Protein AF-A0A965AUA2-F1 (afdb_monomer_lite)

Structure (mmCIF, N/CA/C/O backbone):
data_AF-A0A965AUA2-F1
#
_entry.id   AF-A0A965AUA2-F1
#
loop_
_atom_site.group_PDB
_atom_site.id
_atom_site.type_symbol
_atom_site.label_atom_id
_atom_site.label_alt_id
_atom_site.label_comp_id
_atom_site.label_asym_id
_atom_site.label_entity_id
_atom_site.label_seq_id
_atom_site.pdbx_PDB_ins_code
_atom_site.Cartn_x
_atom_site.Cartn_y
_atom_site.Cartn_z
_atom_site.occupancy
_atom_site.B_iso_or_equiv
_atom_site.auth_seq_id
_atom_site.auth_comp_id
_atom_site.auth_asym_id
_atom_site.auth_atom_id
_atom_site.pdbx_PDB_model_num
ATOM 1 N N . MET A 1 1 ? -45.020 -6.245 -20.121 1.00 50.78 1 MET A N 1
ATOM 2 C CA . MET A 1 1 ? -44.442 -6.596 -18.803 1.00 50.78 1 MET A CA 1
ATOM 3 C C . MET A 1 1 ? -43.355 -5.578 -18.475 1.00 50.78 1 MET A C 1
ATOM 5 O O . MET A 1 1 ? -42.366 -5.515 -19.195 1.00 50.78 1 MET A O 1
ATOM 9 N N . SER A 1 2 ? -43.580 -4.700 -17.493 1.00 60.94 2 SER A N 1
ATOM 10 C CA . S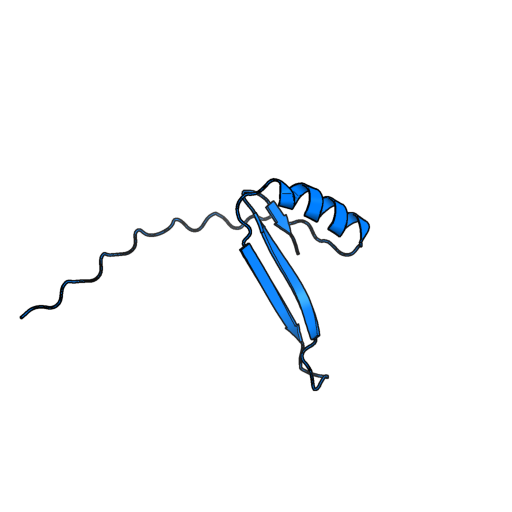ER A 1 2 ? -42.656 -3.605 -17.151 1.00 60.94 2 SER A CA 1
ATOM 11 C C . SER A 1 2 ? -41.521 -4.125 -16.268 1.00 60.94 2 SER A C 1
ATOM 13 O O . SER A 1 2 ? -41.787 -4.720 -15.227 1.00 60.94 2 SER A O 1
ATOM 15 N N . ARG A 1 3 ? -40.262 -3.902 -16.669 1.00 58.28 3 ARG A N 1
ATOM 16 C CA . ARG A 1 3 ? -39.078 -4.251 -15.864 1.00 58.28 3 ARG A CA 1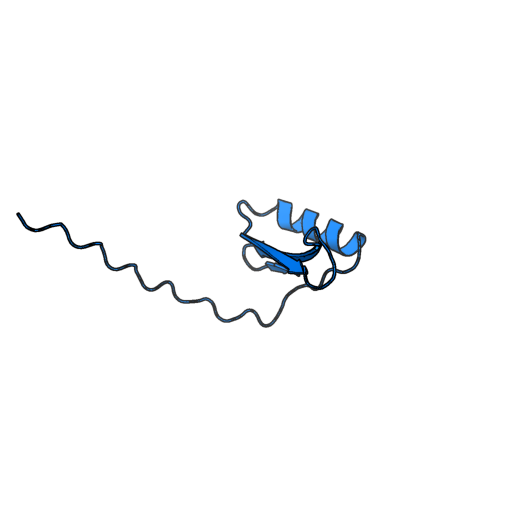
ATOM 17 C C . ARG A 1 3 ? -39.086 -3.458 -14.544 1.00 58.28 3 ARG A C 1
ATOM 19 O O . ARG A 1 3 ? -39.417 -2.268 -14.575 1.00 58.28 3 ARG A O 1
ATOM 26 N N . PRO A 1 4 ? -38.717 -4.062 -13.401 1.00 64.25 4 PRO A N 1
ATOM 27 C CA . PRO A 1 4 ? -38.622 -3.334 -12.141 1.00 64.25 4 PRO A CA 1
ATOM 28 C C . PRO A 1 4 ? -37.500 -2.289 -12.227 1.00 64.25 4 PRO A C 1
ATOM 30 O O . PRO A 1 4 ? -36.403 -2.562 -12.717 1.00 64.25 4 PRO A O 1
ATOM 33 N N . ARG A 1 5 ? -37.793 -1.059 -11.787 1.00 66.06 5 ARG A N 1
ATOM 34 C CA . ARG A 1 5 ? -36.823 0.042 -11.756 1.00 66.06 5 ARG A CA 1
ATOM 35 C C . ARG A 1 5 ? -35.774 -0.240 -10.677 1.00 66.06 5 ARG A C 1
ATOM 37 O O . ARG A 1 5 ? -36.129 -0.500 -9.532 1.00 66.06 5 ARG A O 1
ATOM 44 N N . ARG A 1 6 ? -34.492 -0.153 -11.051 1.00 67.19 6 ARG A N 1
ATOM 45 C CA . ARG A 1 6 ? -33.341 -0.222 -10.136 1.00 67.19 6 ARG A CA 1
ATOM 46 C C . AR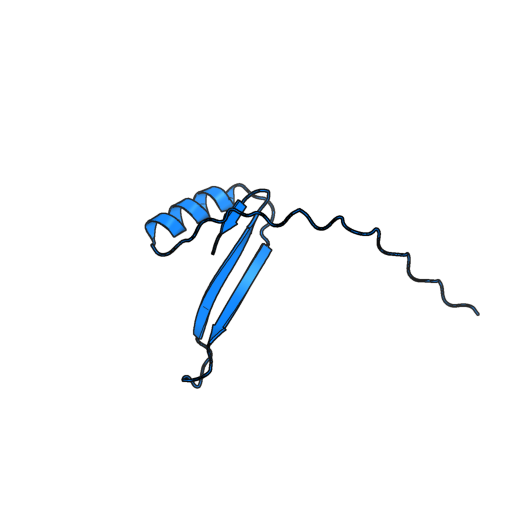G A 1 6 ? -33.547 0.787 -8.991 1.00 67.19 6 ARG A C 1
ATOM 48 O O . ARG A 1 6 ? -33.855 1.946 -9.290 1.00 67.19 6 ARG A O 1
ATOM 55 N N . PRO A 1 7 ? -33.411 0.386 -7.714 1.00 63.06 7 PRO A N 1
ATOM 56 C CA . PRO A 1 7 ? -33.547 1.317 -6.602 1.00 63.06 7 PRO A CA 1
ATOM 57 C C . PRO A 1 7 ? -32.499 2.426 -6.742 1.00 63.06 7 PRO A C 1
ATOM 59 O O . PRO A 1 7 ? -31.345 2.162 -7.087 1.00 63.06 7 PRO A O 1
ATOM 62 N N . LYS A 1 8 ? -32.920 3.679 -6.534 1.00 59.62 8 LYS A N 1
ATOM 63 C CA . LYS A 1 8 ? -32.018 4.835 -6.546 1.00 59.62 8 LYS A CA 1
ATOM 64 C C . LYS A 1 8 ? -31.013 4.640 -5.411 1.00 59.62 8 LYS A C 1
ATOM 66 O O . LYS A 1 8 ? -31.417 4.591 -4.253 1.00 59.62 8 LYS A O 1
ATOM 71 N N . SER A 1 9 ? -29.733 4.497 -5.749 1.00 64.25 9 SER A N 1
ATOM 72 C CA . SER A 1 9 ? -28.647 4.458 -4.771 1.00 64.25 9 SER A CA 1
ATOM 73 C C . SER A 1 9 ? -28.750 5.696 -3.886 1.00 64.25 9 SER A C 1
ATOM 75 O O . SER A 1 9 ? -28.745 6.817 -4.403 1.00 64.25 9 SER A O 1
ATOM 77 N N . ALA A 1 10 ? -28.878 5.499 -2.572 1.00 62.69 10 ALA A N 1
ATOM 78 C CA . ALA A 1 10 ? -28.741 6.583 -1.614 1.00 62.69 10 ALA A CA 1
ATOM 79 C C . ALA A 1 10 ? -27.416 7.299 -1.906 1.00 62.69 10 ALA A C 1
ATOM 81 O O . ALA A 1 10 ? -26.385 6.649 -2.081 1.00 62.69 10 ALA A O 1
ATOM 82 N N . SER A 1 11 ? -27.465 8.623 -2.046 1.00 60.50 11 SER A N 1
ATOM 83 C CA . SER A 1 11 ? -26.280 9.440 -2.285 1.00 60.50 11 SER A CA 1
ATOM 84 C C . SER A 1 11 ? -25.357 9.284 -1.082 1.00 60.50 11 SER A C 1
ATOM 86 O O . SER A 1 11 ? -25.581 9.914 -0.050 1.00 60.50 11 SER A O 1
ATOM 88 N N . VAL A 1 12 ? -24.348 8.420 -1.195 1.00 64.19 12 VAL A N 1
ATOM 89 C CA . VAL A 1 12 ? -23.277 8.315 -0.205 1.00 64.19 12 VAL A CA 1
ATOM 90 C C . VAL A 1 12 ? -22.649 9.700 -0.118 1.00 64.19 12 VAL A C 1
ATOM 92 O O . VAL A 1 12 ? -22.130 10.224 -1.106 1.00 64.19 12 VAL A O 1
ATOM 95 N N . LYS A 1 13 ? -22.780 10.343 1.043 1.00 51.53 13 LYS A N 1
ATOM 96 C CA . LYS A 1 13 ? -22.149 11.631 1.317 1.00 51.53 13 LYS A CA 1
ATOM 97 C C . LYS A 1 13 ? -20.646 11.393 1.194 1.00 51.53 13 LYS A C 1
ATOM 99 O O . LYS A 1 13 ? -20.088 10.686 2.026 1.00 51.53 13 LYS A O 1
ATOM 104 N N . ARG A 1 14 ? -20.020 11.906 0.127 1.00 57.19 14 ARG A N 1
ATOM 105 C CA . ARG A 1 14 ? -18.562 11.841 -0.039 1.00 57.19 14 ARG A CA 1
ATOM 106 C C . ARG A 1 14 ? -17.947 12.420 1.238 1.00 57.19 14 ARG A C 1
ATOM 108 O O . ARG A 1 14 ? -18.255 13.578 1.540 1.00 57.19 14 ARG A O 1
ATOM 115 N N . PRO A 1 15 ? -17.169 11.644 2.013 1.00 58.81 15 PRO A N 1
ATOM 116 C CA . PRO A 1 15 ? -16.457 12.213 3.143 1.00 58.81 15 PRO A CA 1
ATOM 117 C C . PRO A 1 15 ? -15.602 13.378 2.633 1.00 58.81 15 PRO A C 1
ATOM 119 O O . PRO A 1 15 ? -15.120 13.357 1.496 1.00 58.81 15 PRO A O 1
ATOM 122 N N . ALA A 1 16 ? -15.509 14.434 3.444 1.00 58.97 16 ALA A N 1
ATOM 123 C CA . ALA A 1 16 ? -14.619 15.552 3.167 1.00 58.97 16 ALA A CA 1
ATOM 124 C C . ALA A 1 16 ? -13.213 14.997 2.917 1.00 58.97 16 ALA A C 1
ATOM 126 O O . ALA A 1 16 ? -12.808 14.061 3.604 1.00 58.97 16 ALA A O 1
ATOM 127 N N . THR A 1 17 ? -12.509 15.533 1.919 1.00 58.81 17 THR A N 1
ATOM 128 C CA . THR A 1 17 ? -11.137 15.130 1.603 1.00 58.81 17 THR A CA 1
ATOM 129 C C . THR A 1 17 ? -10.315 15.200 2.889 1.00 58.81 17 THR A C 1
ATOM 131 O O . THR A 1 17 ? -10.224 16.294 3.455 1.00 58.81 17 THR A O 1
ATOM 134 N N . PRO A 1 18 ? -9.758 14.088 3.396 1.00 58.31 18 PRO A N 1
ATOM 135 C CA . PRO A 1 18 ? -8.818 14.183 4.495 1.00 58.31 18 PRO A CA 1
ATOM 136 C C . PRO A 1 18 ? -7.617 14.955 3.951 1.00 58.31 18 PRO A C 1
ATOM 138 O O . PRO A 1 18 ? -6.992 14.541 2.979 1.00 58.31 18 PRO A O 1
ATOM 141 N N . SER A 1 19 ? -7.381 16.142 4.506 1.00 63.06 19 SER A N 1
ATOM 142 C CA . SER A 1 19 ? -6.186 16.948 4.223 1.00 63.06 19 SER A CA 1
ATOM 143 C C . SER A 1 19 ? -4.912 16.195 4.617 1.00 63.06 19 SER A C 1
ATOM 145 O O . SER A 1 19 ? -3.849 16.433 4.050 1.00 63.06 19 SER A O 1
ATOM 147 N N . ASP A 1 20 ? -5.042 15.268 5.567 1.00 87.62 20 ASP A N 1
ATOM 148 C CA . ASP A 1 20 ? -3.925 14.661 6.262 1.00 87.62 20 ASP A CA 1
ATOM 149 C C . ASP A 1 20 ? -3.840 13.176 5.904 1.00 87.62 20 ASP A C 1
ATOM 151 O O . ASP A 1 20 ? -4.798 12.415 6.064 1.00 87.62 20 ASP A O 1
ATOM 155 N N . TYR A 1 21 ? -2.675 12.783 5.401 1.00 93.81 21 TYR A N 1
ATOM 156 C CA . TYR A 1 21 ? -2.284 11.405 5.140 1.00 93.81 21 TYR A CA 1
ATOM 157 C C . TYR A 1 21 ? -0.849 11.200 5.626 1.00 93.81 21 TYR A C 1
ATOM 159 O O . TYR A 1 21 ? -0.062 12.146 5.725 1.00 93.81 21 TYR A O 1
ATOM 167 N N . VAL A 1 22 ? -0.500 9.955 5.929 1.00 95.44 22 VAL A N 1
ATOM 168 C CA . VAL A 1 22 ? 0.860 9.577 6.312 1.00 95.44 22 VAL A CA 1
ATOM 169 C C . VAL A 1 22 ? 1.651 9.242 5.052 1.00 95.44 22 VAL A C 1
ATOM 171 O O . VAL A 1 22 ? 1.256 8.358 4.302 1.00 95.44 22 VAL A O 1
ATOM 174 N N . HIS A 1 23 ? 2.767 9.931 4.824 1.00 97.19 23 HIS A N 1
ATOM 175 C CA . HIS A 1 23 ? 3.702 9.596 3.749 1.00 97.19 23 HIS A CA 1
ATOM 176 C C . HIS A 1 23 ? 4.778 8.633 4.272 1.00 97.19 23 HIS A C 1
ATOM 178 O O . HIS A 1 23 ? 5.547 8.987 5.173 1.00 97.19 23 HIS A O 1
ATOM 184 N N . VAL A 1 24 ? 4.821 7.422 3.723 1.00 97.94 24 VAL A N 1
ATOM 185 C CA . VAL A 1 24 ? 5.659 6.303 4.158 1.00 97.94 24 VAL A CA 1
ATOM 186 C C . VAL A 1 24 ? 6.743 6.043 3.120 1.00 97.94 24 VAL A C 1
ATOM 188 O O . VAL A 1 24 ? 6.489 5.554 2.028 1.00 97.94 24 VAL A O 1
ATOM 191 N N . THR A 1 25 ? 7.991 6.346 3.472 1.00 97.94 25 THR A N 1
ATOM 192 C CA . THR A 1 25 ? 9.148 6.171 2.571 1.00 97.94 25 THR A CA 1
ATOM 193 C C . THR A 1 25 ? 10.274 5.345 3.188 1.00 97.94 25 THR A C 1
ATOM 195 O O . THR A 1 25 ? 11.289 5.100 2.536 1.00 97.94 25 THR A O 1
ATOM 198 N N . THR A 1 26 ? 10.104 4.881 4.431 1.00 98.44 26 THR A N 1
ATOM 199 C CA . THR A 1 26 ? 11.060 4.002 5.115 1.00 98.44 26 THR A CA 1
ATOM 200 C C . THR A 1 26 ? 10.414 2.700 5.578 1.00 98.44 26 THR A C 1
ATOM 202 O O . THR A 1 26 ? 9.223 2.633 5.879 1.00 98.44 26 THR A O 1
ATOM 205 N N . GLU A 1 27 ? 11.231 1.656 5.712 1.00 98.38 27 GLU A N 1
ATOM 206 C CA . GLU A 1 27 ? 10.794 0.349 6.214 1.00 98.38 27 GLU A CA 1
ATOM 207 C C . GLU A 1 27 ? 10.232 0.426 7.643 1.00 98.38 27 GLU A C 1
ATOM 209 O O . GLU A 1 27 ? 9.216 -0.191 7.948 1.00 98.38 27 GLU A O 1
ATOM 214 N N . SER A 1 28 ? 10.835 1.242 8.513 1.00 98.44 28 SER A N 1
ATOM 215 C CA . SER A 1 28 ? 10.352 1.435 9.885 1.00 98.44 28 SER A CA 1
ATOM 216 C C . SER A 1 28 ? 8.988 2.127 9.946 1.00 98.44 28 SER A C 1
ATOM 218 O O . SER A 1 28 ? 8.159 1.774 10.783 1.00 98.44 28 SER A O 1
ATOM 220 N N . GLN A 1 29 ? 8.731 3.088 9.052 1.00 98.19 29 GLN A N 1
ATOM 221 C CA . GLN A 1 29 ? 7.417 3.718 8.921 1.00 98.19 29 GLN A CA 1
ATOM 222 C C . GLN A 1 29 ? 6.380 2.714 8.417 1.00 98.19 29 GLN A C 1
ATOM 224 O O . GLN A 1 29 ? 5.263 2.690 8.930 1.00 98.19 29 GLN A O 1
ATOM 229 N N . LEU A 1 30 ? 6.764 1.870 7.454 1.00 98.12 30 LEU A N 1
ATOM 230 C CA . LEU A 1 30 ? 5.894 0.832 6.918 1.00 98.12 30 LEU A CA 1
ATOM 231 C C . LEU A 1 30 ? 5.530 -0.202 7.987 1.00 98.12 30 LEU A C 1
ATOM 233 O O . LEU A 1 30 ? 4.353 -0.504 8.142 1.00 98.12 30 LEU A O 1
ATOM 237 N N . ALA A 1 31 ? 6.499 -0.695 8.761 1.00 98.50 31 ALA A N 1
ATOM 238 C CA . ALA A 1 31 ? 6.239 -1.632 9.854 1.00 98.50 31 ALA A CA 1
ATOM 239 C C . ALA A 1 31 ? 5.257 -1.042 10.880 1.00 98.50 31 ALA A C 1
ATOM 241 O O . ALA A 1 31 ? 4.240 -1.654 11.191 1.00 98.50 31 ALA A O 1
ATOM 242 N N . ALA A 1 32 ? 5.498 0.199 11.315 1.00 98.19 32 ALA A N 1
ATOM 243 C CA . ALA A 1 32 ? 4.610 0.882 12.250 1.00 98.19 32 ALA A CA 1
ATOM 244 C C . ALA A 1 32 ? 3.204 1.122 11.673 1.00 98.19 32 ALA A C 1
ATOM 246 O O . ALA A 1 32 ? 2.229 1.137 12.422 1.00 98.19 32 ALA A O 1
ATOM 247 N N . LEU A 1 33 ? 3.087 1.366 10.362 1.00 97.06 33 LEU A N 1
ATOM 248 C CA . LEU A 1 33 ? 1.795 1.461 9.685 1.00 97.06 33 LEU A CA 1
ATOM 249 C C . LEU A 1 33 ? 1.085 0.105 9.688 1.00 97.06 33 LEU A C 1
ATOM 251 O O . LEU A 1 33 ? -0.075 0.046 10.072 1.00 97.06 33 LEU A O 1
ATOM 255 N N . VAL A 1 34 ? 1.770 -0.975 9.309 1.00 97.75 34 VAL A N 1
ATOM 256 C CA . VAL A 1 34 ? 1.202 -2.333 9.285 1.00 97.75 34 VAL A CA 1
ATOM 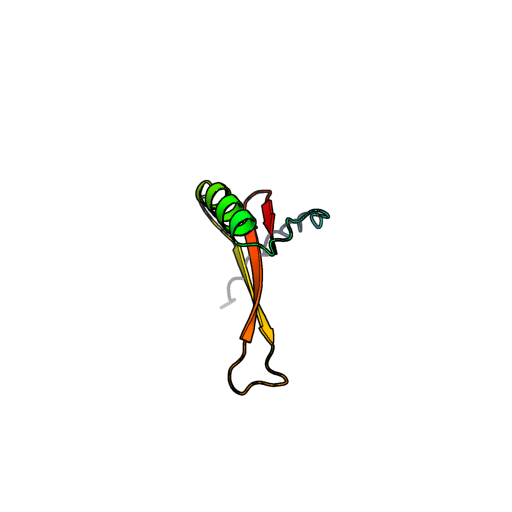257 C C . VAL A 1 34 ? 0.667 -2.738 10.657 1.00 97.75 34 VAL A C 1
ATOM 259 O O . VAL A 1 34 ? -0.449 -3.248 10.727 1.00 97.75 34 VAL A O 1
ATOM 262 N N . ASP A 1 35 ? 1.401 -2.442 11.733 1.00 98.19 35 ASP A N 1
ATOM 263 C CA . ASP A 1 35 ? 0.953 -2.720 13.103 1.00 98.19 35 ASP A CA 1
ATOM 264 C C . ASP A 1 35 ? -0.375 -2.017 13.433 1.00 98.19 35 ASP A C 1
ATOM 266 O O . ASP A 1 35 ? -1.257 -2.622 14.034 1.00 98.19 35 ASP A O 1
ATOM 270 N N . ARG A 1 36 ? -0.564 -0.760 13.002 1.00 96.88 36 ARG A N 1
ATOM 271 C CA . ARG A 1 36 ? -1.840 -0.041 13.192 1.00 96.88 36 ARG A CA 1
ATOM 272 C C . ARG A 1 36 ? -2.944 -0.569 12.282 1.00 96.88 36 ARG A C 1
ATOM 274 O O . ARG A 1 36 ? -4.078 -0.730 12.721 1.00 96.88 36 ARG A O 1
ATOM 281 N N . LEU A 1 37 ? -2.618 -0.858 11.022 1.00 96.81 37 LEU A N 1
ATOM 282 C CA . LEU A 1 37 ? -3.577 -1.366 10.040 1.00 96.81 37 LEU A CA 1
ATOM 283 C C . LEU A 1 37 ? -4.140 -2.739 10.424 1.00 96.81 37 LEU A C 1
ATOM 285 O O . LEU A 1 37 ? -5.282 -3.038 10.079 1.00 96.81 37 LEU A O 1
ATOM 289 N N . ALA A 1 38 ? -3.368 -3.550 11.150 1.00 97.56 38 ALA A N 1
ATOM 290 C CA . ALA A 1 38 ? -3.788 -4.859 11.639 1.00 97.56 38 ALA A CA 1
ATOM 291 C C . ALA A 1 38 ? -4.982 -4.804 12.612 1.00 97.56 38 ALA A C 1
ATOM 293 O O . ALA A 1 38 ? -5.700 -5.793 12.740 1.00 97.56 38 ALA A O 1
ATOM 294 N N . GLU A 1 39 ? -5.228 -3.658 13.255 1.00 97.06 39 GLU A N 1
ATOM 295 C CA . GLU A 1 39 ? -6.360 -3.448 14.170 1.00 97.06 39 GLU A CA 1
ATOM 296 C C . GLU A 1 39 ? -7.686 -3.159 13.436 1.00 97.06 39 GLU A C 1
ATOM 298 O O . GLU A 1 39 ? -8.738 -3.026 14.066 1.00 97.06 39 GLU A O 1
ATOM 303 N N . HIS A 1 40 ? -7.669 -3.040 12.103 1.00 96.69 40 HIS A N 1
ATOM 304 C CA . HIS A 1 40 ? -8.857 -2.755 11.301 1.00 96.69 40 HIS A CA 1
ATOM 305 C C . HIS A 1 40 ? -9.411 -4.009 10.608 1.00 96.69 40 HIS A C 1
ATOM 307 O O . HIS A 1 40 ? -8.702 -4.707 9.889 1.00 96.69 40 HIS A O 1
ATOM 313 N N . ASP A 1 41 ? -10.727 -4.223 10.712 1.00 97.00 41 ASP A N 1
ATOM 314 C CA . ASP A 1 41 ? -11.429 -5.353 10.072 1.00 97.00 41 ASP A CA 1
ATOM 315 C C . ASP A 1 41 ? -11.409 -5.313 8.531 1.00 97.00 41 ASP A C 1
ATOM 317 O O . ASP A 1 41 ? -11.620 -6.326 7.861 1.00 97.00 41 ASP A O 1
ATOM 321 N N . SER A 1 42 ? -11.224 -4.127 7.947 1.00 96.44 42 SER A N 1
ATOM 322 C CA . SER A 1 42 ? -11.261 -3.923 6.500 1.00 96.44 42 SER A CA 1
ATOM 323 C C . SER A 1 42 ? -10.308 -2.823 6.066 1.00 96.44 42 SER A C 1
ATOM 325 O O . SER A 1 42 ? -10.260 -1.764 6.694 1.00 96.44 42 SER A O 1
ATOM 327 N N . LEU A 1 43 ? -9.648 -3.048 4.932 1.00 96.81 43 LEU A N 1
ATOM 328 C CA . LEU A 1 43 ? -8.734 -2.107 4.298 1.00 96.81 43 LEU A CA 1
ATOM 329 C C . LEU A 1 43 ? -9.169 -1.852 2.852 1.00 96.81 43 LEU A C 1
ATOM 331 O O . LEU A 1 43 ? -9.529 -2.781 2.127 1.00 96.81 43 LEU A O 1
ATOM 335 N N . GLY A 1 44 ? -9.119 -0.592 2.432 1.00 97.00 44 GLY A N 1
ATOM 336 C CA . GLY A 1 44 ? -9.085 -0.214 1.025 1.00 97.00 44 GLY A CA 1
ATOM 337 C C . GLY A 1 44 ? -7.640 0.008 0.603 1.00 97.00 44 GLY A C 1
ATOM 338 O O . GLY A 1 44 ? -6.873 0.607 1.351 1.00 97.00 44 GLY A O 1
ATOM 339 N N . PHE A 1 45 ? -7.264 -0.454 -0.583 1.00 97.25 45 PHE A N 1
ATOM 340 C CA . PHE A 1 45 ? -5.964 -0.135 -1.156 1.00 97.25 45 PHE A CA 1
ATOM 341 C C . PHE A 1 45 ? -6.075 0.068 -2.663 1.00 97.25 45 PHE A C 1
ATOM 343 O O . PHE A 1 45 ? -6.947 -0.517 -3.309 1.00 97.25 45 PHE A O 1
ATOM 350 N N . ASP A 1 46 ? -5.191 0.902 -3.189 1.00 97.81 46 ASP A N 1
ATOM 351 C CA . ASP A 1 46 ? -4.996 1.123 -4.617 1.00 97.81 46 ASP A CA 1
ATOM 352 C C . ASP A 1 46 ? -3.495 1.145 -4.929 1.00 97.81 46 ASP A C 1
ATOM 354 O O . ASP A 1 46 ? -2.657 1.240 -4.026 1.00 97.81 46 ASP A O 1
ATOM 358 N N . THR A 1 47 ? -3.150 0.977 -6.199 1.00 97.69 47 THR A N 1
ATOM 359 C CA . THR A 1 47 ? -1.758 0.847 -6.640 1.00 97.69 47 THR A CA 1
ATOM 360 C C . THR A 1 47 ? -1.518 1.634 -7.913 1.00 97.69 47 THR A C 1
ATOM 362 O O . THR A 1 47 ? -2.252 1.459 -8.884 1.00 97.69 47 THR A O 1
ATOM 365 N N . GLU A 1 48 ? -0.425 2.392 -7.955 1.00 97.88 48 GLU A N 1
ATOM 366 C CA . GLU A 1 48 ? -0.015 3.138 -9.146 1.00 97.88 48 GLU A CA 1
ATOM 367 C C . GLU A 1 48 ? 1.197 2.490 -9.808 1.00 97.88 48 GLU A C 1
ATOM 369 O O . GLU A 1 48 ? 2.138 2.042 -9.145 1.00 97.88 48 GLU A O 1
ATOM 374 N N . PHE A 1 49 ? 1.190 2.467 -11.140 1.00 97.50 49 PHE A N 1
ATOM 375 C CA . PHE A 1 49 ? 2.252 1.870 -11.937 1.00 97.50 49 PHE A CA 1
ATOM 376 C C . PHE A 1 49 ? 2.794 2.842 -12.984 1.00 97.50 49 PHE A C 1
ATOM 378 O O . PHE A 1 49 ? 2.042 3.575 -13.618 1.00 97.50 49 PHE A O 1
ATOM 385 N N . VAL A 1 50 ? 4.100 2.759 -13.240 1.00 96.88 50 VAL A N 1
ATOM 386 C CA . VAL A 1 50 ? 4.798 3.486 -14.316 1.00 96.88 50 VAL A CA 1
ATOM 387 C C . VAL A 1 50 ? 5.272 2.484 -15.368 1.00 96.88 50 VAL A C 1
ATOM 389 O O . VAL A 1 50 ? 5.789 1.413 -15.034 1.00 96.88 50 VAL A O 1
ATOM 392 N N . SER A 1 51 ? 5.077 2.808 -16.648 1.00 96.75 51 SER A N 1
ATOM 393 C CA . SER A 1 51 ? 5.376 1.906 -17.780 1.00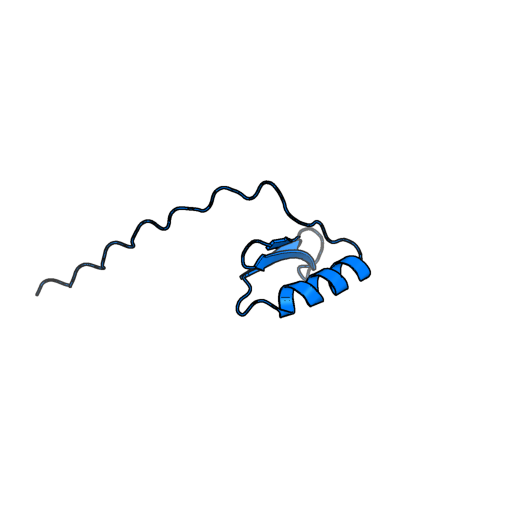 96.75 51 SER A CA 1
ATOM 394 C C . SER A 1 51 ? 6.168 2.567 -18.916 1.00 96.75 51 SER A C 1
ATOM 396 O O . SER A 1 51 ? 6.553 1.905 -19.872 1.00 96.75 51 SER A O 1
ATOM 398 N N . GLU A 1 52 ? 6.458 3.861 -18.814 1.00 95.62 52 GLU A N 1
ATOM 399 C CA . GLU A 1 52 ? 7.017 4.709 -19.871 1.00 95.62 52 GLU A CA 1
ATOM 400 C C . GLU A 1 52 ? 8.412 4.262 -20.335 1.00 95.62 52 GLU A C 1
ATOM 402 O O . GLU A 1 52 ? 8.792 4.478 -21.487 1.00 95.62 52 GLU A O 1
ATOM 407 N N . HIS A 1 53 ? 9.183 3.627 -19.449 1.00 94.06 53 HIS A N 1
ATOM 408 C CA . HIS A 1 53 ? 10.577 3.239 -19.697 1.00 94.06 53 HIS A CA 1
ATOM 409 C C . HIS A 1 53 ? 10.866 1.765 -19.398 1.00 94.06 53 HIS A C 1
ATOM 411 O O . HIS A 1 53 ? 12.020 1.369 -19.242 1.00 94.06 53 HIS A O 1
ATOM 417 N N . THR A 1 54 ? 9.831 0.933 -19.298 1.00 92.19 54 THR A N 1
ATOM 418 C CA . THR A 1 54 ? 9.979 -0.470 -18.907 1.00 92.19 54 THR A CA 1
ATOM 419 C C . THR A 1 54 ? 8.966 -1.347 -19.631 1.00 92.19 54 THR A C 1
ATOM 421 O O . THR A 1 54 ? 7.799 -0.996 -19.758 1.00 92.19 54 THR A O 1
ATOM 424 N N . TYR A 1 55 ? 9.403 -2.522 -20.094 1.00 93.19 55 TYR A N 1
ATOM 425 C CA . TYR A 1 55 ? 8.502 -3.500 -20.714 1.00 93.19 55 TYR A CA 1
ATOM 426 C C . TYR A 1 55 ? 7.494 -4.076 -19.707 1.00 93.19 55 TYR A C 1
ATOM 428 O O . TYR A 1 55 ? 6.363 -4.395 -20.061 1.00 93.19 55 TYR A O 1
ATOM 436 N N . ARG A 1 56 ? 7.903 -4.216 -18.440 1.00 96.31 56 ARG A N 1
ATOM 437 C CA . ARG A 1 56 ? 7.018 -4.608 -17.338 1.00 96.31 56 ARG A CA 1
ATOM 438 C C . ARG A 1 56 ? 6.764 -3.396 -16.462 1.00 96.31 56 ARG A C 1
ATOM 440 O O . ARG A 1 56 ? 7.727 -2.820 -15.959 1.00 96.31 56 ARG A O 1
ATOM 447 N N . SER A 1 57 ? 5.500 -3.046 -16.266 1.00 96.25 57 SER A N 1
ATOM 448 C CA . SER A 1 57 ? 5.096 -1.957 -15.379 1.00 96.25 57 SER A CA 1
ATOM 449 C C . SER A 1 57 ? 5.719 -2.117 -13.991 1.00 96.25 57 SER A C 1
ATOM 451 O O . SER A 1 57 ? 5.746 -3.220 -13.440 1.00 96.25 57 SER A O 1
ATOM 453 N N . GLN A 1 58 ? 6.237 -1.022 -13.442 1.00 96.62 58 GLN A N 1
ATOM 454 C CA . GLN A 1 58 ? 6.799 -0.974 -12.094 1.00 96.62 58 GLN A CA 1
ATOM 455 C C . GLN A 1 58 ? 5.768 -0.374 -11.145 1.00 96.62 58 GLN A C 1
ATOM 457 O O . GLN A 1 58 ? 5.227 0.690 -11.436 1.00 96.62 58 GLN A O 1
ATOM 462 N N . LEU A 1 59 ? 5.503 -1.059 -10.032 1.00 96.56 59 LEU A N 1
ATOM 463 C CA . LEU A 1 59 ? 4.701 -0.520 -8.934 1.00 96.56 59 LEU A CA 1
ATOM 464 C C . LEU A 1 59 ? 5.470 0.647 -8.308 1.00 96.56 59 LEU A C 1
ATOM 466 O O . LEU A 1 59 ? 6.593 0.447 -7.845 1.00 96.56 59 LEU A O 1
ATOM 470 N N . CYS A 1 60 ? 4.894 1.846 -8.325 1.00 96.19 60 CYS A N 1
ATOM 471 C CA . CYS A 1 60 ? 5.555 3.061 -7.846 1.00 96.19 60 CYS A CA 1
ATOM 472 C C . CYS A 1 60 ? 4.899 3.668 -6.602 1.00 96.19 60 CYS A C 1
ATOM 474 O O . CYS A 1 60 ? 5.564 4.417 -5.891 1.00 96.19 60 CYS A O 1
ATOM 476 N N . LEU A 1 61 ? 3.636 3.338 -6.325 1.00 97.75 61 LEU A N 1
ATOM 477 C CA . LEU A 1 61 ? 2.921 3.794 -5.137 1.00 97.75 61 LEU A CA 1
ATOM 478 C C . LEU A 1 61 ? 1.893 2.753 -4.700 1.00 97.75 61 LEU A C 1
ATOM 480 O O . LEU A 1 61 ? 1.294 2.074 -5.536 1.00 97.75 61 LEU A O 1
ATOM 484 N N . ILE A 1 62 ? 1.672 2.670 -3.392 1.00 97.94 62 ILE A N 1
ATOM 485 C CA . ILE A 1 62 ? 0.544 1.958 -2.798 1.00 97.94 62 ILE A CA 1
ATOM 486 C C . ILE A 1 62 ? -0.198 2.970 -1.936 1.00 97.94 62 ILE A C 1
ATOM 488 O O . ILE A 1 62 ? 0.388 3.530 -1.017 1.00 97.94 62 ILE A O 1
ATOM 492 N N . GLN A 1 63 ? -1.480 3.189 -2.204 1.00 97.88 63 GLN A N 1
ATOM 493 C CA . GLN A 1 63 ? -2.331 3.987 -1.328 1.00 97.88 63 GLN A CA 1
ATOM 494 C C . GLN A 1 63 ? -3.164 3.054 -0.454 1.00 97.88 63 GLN A C 1
ATOM 496 O O . GLN A 1 63 ? -3.752 2.098 -0.957 1.00 97.88 63 GLN A O 1
ATOM 501 N N . VAL A 1 64 ? -3.253 3.337 0.845 1.00 97.56 64 VAL A N 1
ATOM 502 C CA . VAL A 1 64 ? -4.042 2.543 1.797 1.00 97.56 64 VAL A CA 1
ATOM 503 C C . VAL A 1 64 ? -5.009 3.438 2.562 1.00 97.56 64 VAL A C 1
ATOM 505 O O . VAL A 1 64 ? -4.671 4.549 2.972 1.00 97.56 64 VAL A O 1
ATOM 508 N N . ALA A 1 65 ? -6.223 2.933 2.765 1.00 96.56 65 ALA A N 1
ATOM 509 C CA . ALA A 1 65 ? -7.270 3.568 3.542 1.00 96.56 65 ALA A CA 1
ATOM 510 C C . ALA A 1 65 ? -7.871 2.581 4.549 1.00 96.56 65 ALA A C 1
ATOM 512 O O . ALA A 1 65 ? -8.366 1.513 4.184 1.00 96.56 65 ALA A O 1
ATOM 513 N N . ALA A 1 66 ? -7.890 2.987 5.812 1.00 95.69 66 ALA A N 1
ATOM 514 C CA . ALA A 1 66 ? -8.618 2.338 6.892 1.00 95.69 66 ALA A CA 1
ATOM 515 C C . ALA A 1 66 ? -9.540 3.358 7.579 1.00 95.69 66 ALA A C 1
ATOM 517 O O . ALA A 1 66 ? -9.601 4.531 7.197 1.00 95.69 66 ALA A O 1
ATOM 518 N N . ALA A 1 67 ? -10.309 2.927 8.580 1.00 93.00 67 ALA A N 1
ATOM 519 C CA . ALA A 1 67 ? -11.234 3.813 9.281 1.00 93.00 67 ALA A CA 1
ATOM 520 C C . ALA A 1 67 ? -10.479 4.949 10.001 1.00 93.00 67 ALA A C 1
ATOM 522 O O . ALA A 1 67 ? -9.964 4.759 11.096 1.00 93.00 67 ALA A O 1
ATOM 523 N N . GLY A 1 68 ? -10.448 6.138 9.389 1.00 89.38 68 GLY A N 1
ATOM 524 C CA . GLY A 1 68 ? -9.784 7.325 9.937 1.00 89.38 68 GLY A CA 1
ATOM 525 C C . GLY A 1 68 ? -8.283 7.429 9.646 1.00 89.38 68 GLY A C 1
ATOM 526 O O . GLY A 1 68 ? -7.666 8.384 10.107 1.00 89.38 68 GLY A O 1
ATOM 527 N N . GLU A 1 69 ? -7.709 6.510 8.866 1.00 93.50 69 GLU A N 1
ATOM 528 C CA . GLU A 1 69 ? -6.282 6.502 8.532 1.00 93.50 69 GLU A CA 1
ATOM 529 C C . GLU A 1 69 ? -6.084 6.410 7.015 1.00 93.50 69 GLU A C 1
ATOM 531 O O . GLU A 1 69 ? -6.647 5.532 6.358 1.00 93.50 69 GLU A O 1
ATOM 536 N N . LEU A 1 70 ? -5.291 7.333 6.465 1.00 96.38 70 LEU A N 1
ATOM 537 C CA . LEU A 1 70 ? -4.849 7.330 5.072 1.00 96.38 70 LEU A CA 1
ATOM 538 C C . LEU A 1 70 ?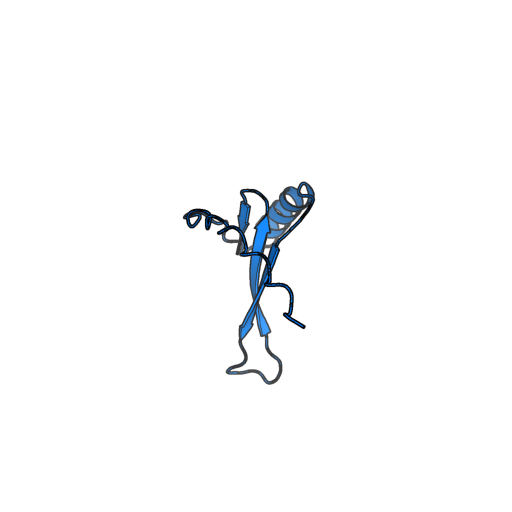 -3.323 7.323 5.025 1.00 96.38 70 LEU A C 1
ATOM 540 O O . LEU A 1 70 ? -2.684 8.100 5.739 1.00 96.38 70 LEU A O 1
ATOM 544 N N . ALA A 1 71 ? -2.752 6.500 4.150 1.00 96.62 71 ALA A N 1
ATOM 545 C CA . ALA A 1 71 ? -1.313 6.444 3.926 1.00 96.62 71 ALA A CA 1
ATOM 546 C C . ALA A 1 71 ? -0.964 6.265 2.444 1.00 96.62 71 ALA A C 1
ATOM 548 O O . ALA A 1 71 ? -1.724 5.637 1.699 1.00 96.62 71 ALA A O 1
ATOM 549 N N . VAL A 1 72 ? 0.185 6.819 2.046 1.00 95.50 72 VAL A N 1
ATOM 550 C CA . VAL A 1 72 ? 0.809 6.665 0.719 1.00 95.50 72 VAL A CA 1
ATOM 551 C C . VAL A 1 72 ? 2.304 6.423 0.843 1.00 95.50 72 VAL A C 1
ATOM 553 O O . VAL A 1 72 ? 2.894 6.937 1.823 1.00 95.50 72 VAL A O 1
#

pLDDT: mean 86.92, std 16.11, range [50.78, 98.5]

Foldseek 3Di:
DDDDDDPDPDPDPPPDPPPDAAEDDDPVSVVVVVVVCVVAPDKDKDWDWDPPPHPDTDTDDMWIDGDVHTYD

Secondary structure (DSSP, 8-state):
-PPPPPPPPP---PPPP-S--B---SHHHHHHHHHHHTT-S--EEEEEEE-TT-SSPEEEEEEEEETTEEE-

Radius of gyration: 18.29 Å; chains: 1; bounding box: 56×24×35 Å

Sequence (72 aa):
MSRPRRPKSASVKRPATPSDYVHVTTESQLAALVDRLAEHDSLGFDTEFVSEHTYRSQLCLIQVAAAGELAV